Protein AF-A0AAV8XY40-F1 (afdb_monomer)

Radius of gyration: 20.47 Å; Cα contacts (8 Å, |Δi|>4): 47; chains: 1; bounding box: 57×36×52 Å

Structure (mmCIF, N/CA/C/O backbone):
data_AF-A0AAV8XY40-F1
#
_entry.id   AF-A0AAV8XY40-F1
#
loop_
_atom_site.group_PDB
_atom_site.id
_atom_site.type_symbol
_atom_site.label_atom_id
_atom_site.label_alt_id
_atom_site.label_comp_id
_atom_site.label_asym_id
_atom_site.label_entity_id
_atom_site.label_seq_id
_atom_site.pdbx_PDB_ins_code
_atom_site.Cartn_x
_atom_site.Cartn_y
_atom_site.Cartn_z
_atom_site.occupancy
_atom_site.B_iso_or_equiv
_atom_site.auth_seq_id
_atom_site.auth_comp_id
_atom_site.auth_asym_id
_atom_site.auth_atom_id
_atom_site.pdbx_PDB_model_num
ATOM 1 N N . MET A 1 1 ? -2.663 24.440 -30.110 1.00 40.66 1 MET A N 1
ATOM 2 C CA . MET A 1 1 ? -3.124 23.278 -30.899 1.00 40.66 1 MET A CA 1
ATOM 3 C C . MET A 1 1 ? -3.183 22.091 -29.949 1.00 40.66 1 MET A C 1
ATOM 5 O O . MET A 1 1 ? -2.134 21.632 -29.521 1.00 40.66 1 MET A O 1
ATOM 9 N N . LEU A 1 2 ? -4.372 21.695 -29.493 1.00 52.59 2 LEU A N 1
ATOM 10 C CA . LEU A 1 2 ? -4.516 20.532 -28.611 1.00 52.59 2 LEU A CA 1
ATOM 11 C C . LEU A 1 2 ? -4.294 19.278 -29.465 1.00 52.59 2 LEU A C 1
ATOM 13 O O . LEU A 1 2 ? -5.093 19.000 -30.356 1.00 52.59 2 LEU A O 1
ATOM 17 N N . GLU A 1 3 ? -3.184 18.571 -29.250 1.00 64.44 3 GLU A N 1
ATOM 18 C CA . GLU A 1 3 ? -2.935 17.271 -29.879 1.00 64.44 3 GLU A CA 1
ATOM 19 C C . GLU A 1 3 ? -4.107 16.336 -29.568 1.00 64.44 3 GLU A C 1
ATOM 21 O O . GLU A 1 3 ? -4.389 16.029 -28.407 1.00 64.44 3 GLU A O 1
ATOM 26 N N . GLN A 1 4 ? -4.811 15.891 -30.609 1.00 68.31 4 GLN A N 1
ATOM 27 C CA . GLN A 1 4 ? -5.916 14.957 -30.458 1.00 68.31 4 GLN A CA 1
ATOM 28 C C . GLN A 1 4 ? -5.345 13.577 -30.129 1.00 68.31 4 GLN A C 1
ATOM 30 O O . GLN A 1 4 ? -4.921 12.814 -30.999 1.00 68.31 4 GLN A O 1
ATOM 35 N N . LYS A 1 5 ? -5.283 13.278 -28.834 1.00 79.50 5 LYS A N 1
ATOM 36 C CA . LYS A 1 5 ? -4.730 12.028 -28.338 1.00 79.50 5 LYS A CA 1
ATOM 37 C C . LYS A 1 5 ? -5.766 10.920 -28.484 1.00 79.50 5 LYS A C 1
ATOM 39 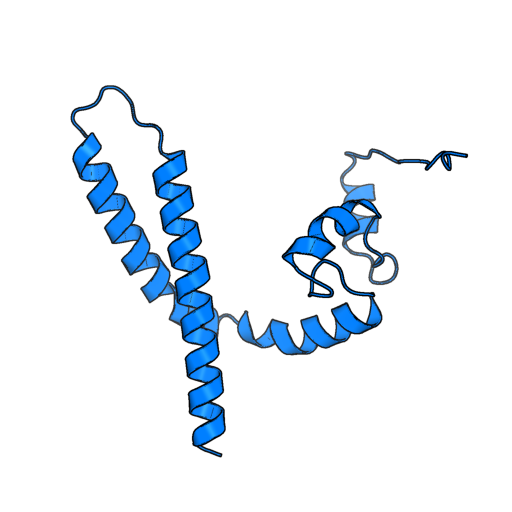O O . LYS A 1 5 ? -6.832 10.976 -27.879 1.00 79.50 5 LYS A O 1
ATOM 44 N N . ARG A 1 6 ? -5.462 9.909 -29.300 1.00 87.25 6 ARG A N 1
ATOM 45 C CA . ARG A 1 6 ? -6.319 8.724 -29.437 1.00 87.25 6 ARG A CA 1
ATOM 46 C C . ARG A 1 6 ? -6.241 7.905 -28.152 1.00 87.25 6 ARG A C 1
ATOM 48 O O . ARG A 1 6 ? -5.147 7.564 -27.706 1.00 87.25 6 ARG A O 1
ATOM 55 N N . MET A 1 7 ? -7.398 7.595 -27.580 1.00 88.69 7 MET A N 1
ATOM 56 C CA . MET A 1 7 ? -7.537 6.762 -26.391 1.00 88.69 7 MET A CA 1
ATOM 57 C C . MET A 1 7 ? -8.287 5.487 -26.768 1.00 88.69 7 MET A C 1
ATOM 59 O O . MET A 1 7 ? -9.282 5.544 -27.486 1.00 88.69 7 MET A O 1
ATOM 63 N N . ILE A 1 8 ? -7.798 4.345 -26.292 1.00 90.88 8 ILE A N 1
ATOM 64 C CA . ILE A 1 8 ? -8.471 3.053 -26.427 1.00 90.88 8 ILE A CA 1
ATOM 65 C C . ILE A 1 8 ? -9.008 2.691 -25.047 1.00 90.88 8 ILE A C 1
ATOM 67 O O . ILE A 1 8 ? -8.239 2.622 -24.089 1.00 90.88 8 ILE A O 1
ATOM 71 N N . ILE A 1 9 ? -10.316 2.469 -24.958 1.00 92.69 9 ILE A N 1
ATOM 72 C CA . ILE A 1 9 ? -10.975 1.960 -23.756 1.00 92.69 9 ILE A CA 1
ATOM 73 C C . ILE A 1 9 ? -11.272 0.488 -24.014 1.00 92.69 9 ILE A C 1
ATOM 75 O O . ILE A 1 9 ? -11.917 0.152 -25.005 1.00 92.69 9 ILE A O 1
ATOM 79 N N . ALA A 1 10 ? -10.776 -0.384 -23.144 1.00 93.94 10 ALA A N 1
ATOM 80 C CA . ALA A 1 10 ? -10.946 -1.821 -23.276 1.00 93.94 10 ALA A CA 1
ATOM 81 C C . ALA A 1 10 ? -11.343 -2.439 -21.936 1.00 93.94 10 ALA A C 1
ATOM 83 O O . ALA A 1 10 ? -10.793 -2.091 -20.893 1.0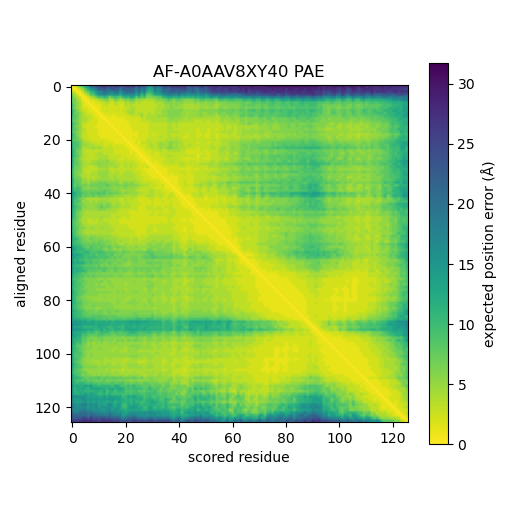0 93.94 10 ALA A O 1
ATOM 84 N N . SER A 1 11 ? -12.283 -3.378 -21.995 1.00 96.94 11 SER A N 1
ATOM 85 C CA . SER A 1 11 ? -12.750 -4.191 -20.866 1.00 96.94 11 SER A CA 1
ATOM 86 C C . SER A 1 11 ? -12.615 -5.697 -21.123 1.00 96.94 11 SER A C 1
ATOM 88 O O . SER A 1 11 ? -12.920 -6.501 -20.248 1.00 96.94 11 SER A O 1
ATOM 90 N N . ASN A 1 12 ? -12.149 -6.095 -22.312 1.00 97.69 12 ASN A N 1
ATOM 91 C CA . ASN A 1 12 ? -11.881 -7.489 -22.653 1.00 97.69 12 ASN A CA 1
ATOM 92 C C . ASN A 1 12 ? -10.626 -7.993 -21.912 1.00 97.69 12 ASN A C 1
ATOM 94 O O . ASN A 1 12 ? -9.574 -7.353 -21.969 1.00 97.69 12 ASN A O 1
ATOM 98 N N . TYR A 1 13 ? -10.740 -9.138 -21.229 1.00 97.62 13 TYR A N 1
ATOM 99 C CA . TYR A 1 13 ? -9.672 -9.653 -20.367 1.00 97.62 13 TYR A CA 1
ATOM 100 C C . TYR A 1 13 ? -8.420 -10.076 -21.150 1.00 97.62 13 TYR A C 1
ATOM 102 O O . TYR A 1 13 ? -7.320 -9.779 -20.698 1.00 97.62 13 TYR A O 1
ATOM 110 N N . GLU A 1 14 ? -8.565 -10.685 -22.331 1.00 97.94 14 GLU A N 1
ATOM 111 C CA . GLU A 1 14 ? -7.437 -11.154 -23.157 1.00 97.94 14 GLU A CA 1
ATOM 112 C C . GLU A 1 14 ? -6.578 -9.979 -23.625 1.00 97.94 14 GLU A C 1
ATOM 114 O O . GLU A 1 14 ? -5.348 -10.010 -23.563 1.00 97.94 14 GLU A O 1
ATOM 119 N N . PHE A 1 15 ? -7.232 -8.892 -24.036 1.00 96.31 15 PHE A N 1
ATOM 120 C CA . PHE A 1 15 ? -6.550 -7.664 -24.414 1.00 96.31 15 PHE A CA 1
ATOM 121 C C . PHE A 1 15 ? -5.831 -7.020 -23.222 1.00 96.31 15 PHE A C 1
ATOM 123 O O . PHE A 1 15 ? -4.673 -6.609 -23.344 1.00 96.31 15 PHE A O 1
ATOM 130 N N . LEU A 1 16 ? -6.489 -6.937 -22.060 1.00 96.00 16 LEU A N 1
ATOM 131 C CA . LEU A 1 16 ? -5.878 -6.389 -20.847 1.00 96.00 16 LEU A CA 1
ATOM 132 C C . LEU A 1 16 ? -4.682 -7.231 -20.391 1.00 96.00 16 LEU A C 1
ATOM 134 O O . LEU A 1 16 ? -3.642 -6.668 -20.059 1.00 96.00 16 LEU A O 1
ATOM 138 N N . GLU A 1 17 ? -4.794 -8.557 -20.423 1.00 97.00 17 GLU A N 1
ATOM 139 C CA . GLU A 1 17 ? -3.707 -9.477 -20.098 1.00 97.00 17 GLU A CA 1
ATOM 140 C C . GLU A 1 17 ? -2.520 -9.291 -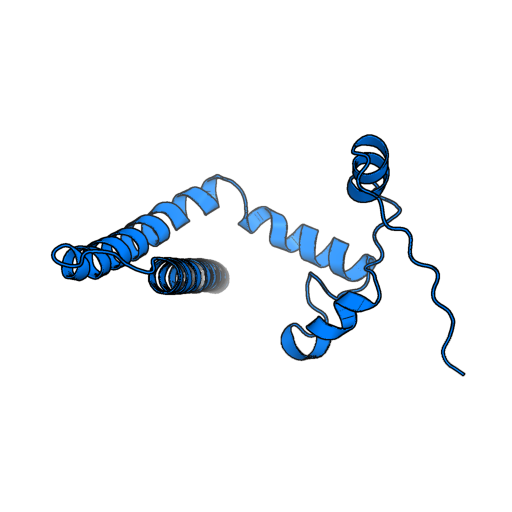21.045 1.00 97.00 17 GLU A C 1
ATOM 142 O O . GLU A 1 17 ? -1.391 -9.110 -20.582 1.00 97.00 17 GLU A O 1
ATOM 147 N N . PHE A 1 18 ? -2.763 -9.246 -22.359 1.00 96.06 18 PHE A N 1
ATOM 148 C CA . PHE A 1 18 ? -1.727 -8.999 -23.363 1.00 96.06 18 PHE A CA 1
ATOM 149 C C . PHE A 1 18 ? -0.957 -7.696 -23.094 1.00 96.06 18 PHE A C 1
ATOM 151 O O . PHE A 1 18 ? 0.275 -7.668 -23.155 1.00 96.06 18 PHE A O 1
ATOM 158 N N . VAL A 1 19 ? -1.666 -6.610 -22.765 1.00 95.25 19 VAL A N 1
ATOM 159 C CA . VAL A 1 19 ? -1.045 -5.305 -22.498 1.00 95.25 19 VAL A CA 1
ATOM 160 C C . VAL A 1 19 ? -0.312 -5.294 -21.154 1.00 95.25 19 VAL A C 1
ATOM 162 O O . VAL A 1 19 ? 0.847 -4.882 -21.096 1.00 95.25 19 VAL A O 1
ATOM 165 N N . LEU A 1 20 ? -0.961 -5.741 -20.074 1.00 94.38 20 LEU A N 1
ATOM 166 C CA . LEU A 1 20 ? -0.455 -5.619 -18.702 1.00 94.38 20 LEU A CA 1
ATOM 167 C C . LEU A 1 20 ? 0.659 -6.625 -18.372 1.00 94.38 20 LEU A C 1
ATOM 169 O O . LEU A 1 20 ? 1.505 -6.325 -17.528 1.00 94.38 20 LEU A O 1
ATOM 173 N N . SER A 1 21 ? 0.704 -7.784 -19.037 1.00 95.75 21 SER A N 1
ATOM 174 C CA . SER A 1 21 ? 1.787 -8.771 -18.875 1.00 95.75 21 SER A CA 1
ATOM 1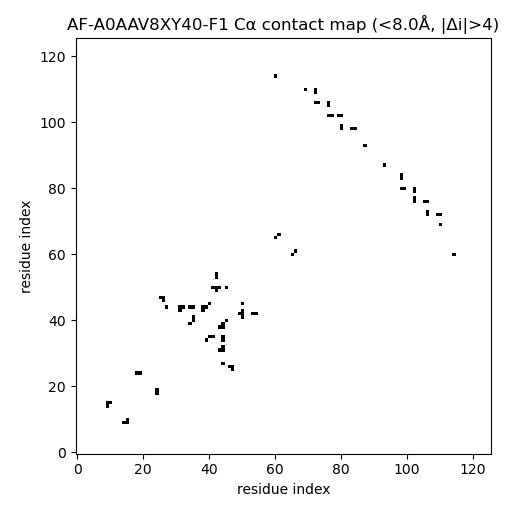75 C C . SER A 1 21 ? 3.028 -8.464 -19.727 1.00 95.75 21 SER A C 1
ATOM 177 O O . SER A 1 21 ? 4.097 -9.047 -19.523 1.00 95.75 21 SER A O 1
ATOM 179 N N . SER A 1 22 ? 2.920 -7.530 -20.678 1.00 95.19 22 SER A N 1
ATOM 180 C CA . SER A 1 22 ? 3.984 -7.235 -21.633 1.00 95.19 22 SER A CA 1
ATOM 181 C C . SER A 1 22 ? 5.237 -6.660 -20.969 1.00 95.19 22 SER A C 1
ATOM 183 O O . SER A 1 22 ? 5.220 -5.635 -20.291 1.00 95.19 22 SER A O 1
ATOM 185 N N . THR A 1 23 ? 6.395 -7.246 -21.275 1.00 92.50 23 THR A N 1
ATOM 186 C CA . THR A 1 23 ? 7.709 -6.694 -20.891 1.00 92.50 23 THR A CA 1
ATOM 187 C C . THR A 1 23 ? 8.203 -5.596 -21.841 1.00 92.50 23 THR A C 1
ATOM 189 O O . THR A 1 23 ? 9.251 -4.984 -21.594 1.00 92.50 23 THR A O 1
ATOM 192 N N . LYS A 1 24 ? 7.453 -5.341 -22.924 1.00 92.81 24 LYS A N 1
ATOM 193 C CA . LYS A 1 24 ? 7.748 -4.339 -23.957 1.00 92.81 24 LYS A CA 1
ATOM 194 C C . LYS A 1 24 ? 6.880 -3.086 -23.796 1.00 92.81 24 LYS A C 1
ATOM 196 O O . LYS A 1 24 ? 7.400 -1.978 -23.917 1.00 92.81 24 LYS A O 1
ATOM 201 N N . ILE A 1 25 ? 5.595 -3.239 -23.463 1.00 92.69 25 ILE A N 1
ATOM 202 C CA . ILE A 1 25 ? 4.644 -2.128 -23.270 1.00 92.69 25 ILE A CA 1
ATOM 203 C C . ILE A 1 25 ? 4.730 -1.625 -21.822 1.00 92.69 25 ILE A C 1
ATOM 205 O O . ILE A 1 25 ? 3.875 -1.886 -20.986 1.00 92.69 25 ILE A O 1
ATOM 209 N N . LEU A 1 26 ? 5.822 -0.927 -21.502 1.00 92.00 26 LEU A N 1
ATOM 210 C CA . LEU A 1 26 ? 6.110 -0.489 -20.126 1.00 92.00 26 LEU A CA 1
ATOM 211 C C . LEU A 1 26 ? 5.967 1.019 -19.901 1.00 92.00 26 LEU A C 1
ATOM 213 O O . LEU A 1 26 ? 6.003 1.470 -18.754 1.00 92.00 26 LEU A O 1
ATOM 217 N N . ASN A 1 27 ? 5.847 1.802 -20.974 1.00 90.81 27 ASN A N 1
ATOM 218 C CA . ASN A 1 27 ? 5.689 3.247 -20.858 1.00 90.81 27 ASN A CA 1
ATOM 219 C C . ASN A 1 27 ? 4.357 3.570 -20.184 1.00 90.81 27 ASN A C 1
ATOM 221 O O . ASN A 1 27 ? 3.309 3.055 -20.573 1.00 90.81 27 ASN A O 1
ATOM 225 N N . LYS A 1 28 ? 4.417 4.427 -19.165 1.00 90.56 28 LYS A N 1
ATOM 226 C CA . LYS A 1 28 ? 3.228 4.919 -18.481 1.00 90.56 28 LYS A CA 1
ATOM 227 C C . LYS A 1 28 ? 2.518 5.949 -19.340 1.00 90.56 28 LYS A C 1
ATOM 229 O O . LYS A 1 28 ? 3.135 6.660 -20.135 1.00 90.56 28 LYS A O 1
ATOM 234 N N . SER A 1 29 ? 1.205 5.978 -19.190 1.00 89.38 29 SER A N 1
ATOM 235 C CA . SER A 1 29 ? 0.348 6.904 -19.904 1.00 89.38 29 SER A CA 1
ATOM 236 C C . SER A 1 29 ? 0.582 8.339 -19.402 1.00 89.38 29 SER A C 1
ATOM 238 O O . SER A 1 29 ? 1.180 8.555 -18.343 1.00 89.38 29 SER A O 1
ATOM 240 N N . SER A 1 30 ? 0.160 9.346 -20.170 1.00 87.69 30 SER A N 1
ATOM 241 C CA . SER A 1 30 ? 0.396 10.758 -19.816 1.00 87.69 30 SER A CA 1
ATOM 242 C C . SER A 1 30 ? -0.243 11.174 -18.504 1.00 87.69 30 SER A C 1
ATOM 244 O O . SER A 1 30 ? 0.209 12.131 -17.890 1.00 87.69 30 SER A O 1
ATOM 246 N N . GLU A 1 31 ? -1.279 10.463 -18.085 1.00 89.19 31 GLU A N 1
ATOM 247 C CA . GLU A 1 31 ? -2.059 10.752 -16.890 1.00 89.19 31 GLU A CA 1
ATOM 248 C C . GLU A 1 31 ? -1.207 10.545 -15.628 1.00 89.19 31 GLU A C 1
ATOM 250 O O . GLU A 1 31 ? -1.424 11.201 -14.615 1.00 89.19 31 GLU A O 1
ATOM 255 N N . TYR A 1 32 ? -0.147 9.731 -15.696 1.00 90.38 32 TYR A N 1
ATOM 256 C CA . TYR A 1 32 ? 0.813 9.609 -14.597 1.00 90.38 32 TYR A CA 1
ATOM 257 C C . TYR A 1 32 ? 1.570 10.917 -14.316 1.00 90.38 32 TYR A C 1
ATOM 259 O O . TYR A 1 32 ? 2.072 11.080 -1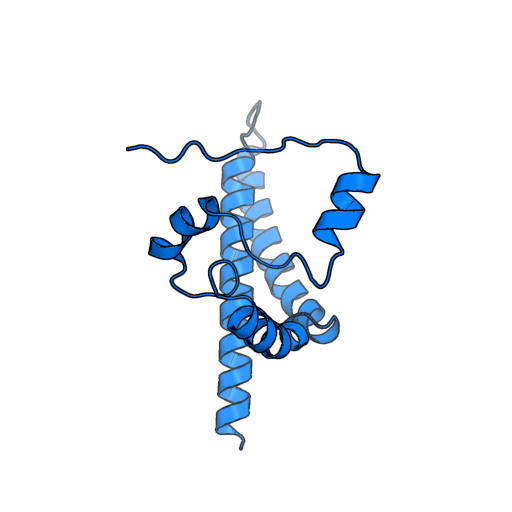3.205 1.00 90.38 32 TYR A O 1
ATOM 267 N N . LYS A 1 33 ? 1.604 11.878 -15.256 1.00 88.62 33 LYS A N 1
ATOM 268 C CA . LYS A 1 33 ? 2.210 13.202 -15.029 1.00 88.62 33 LYS A CA 1
ATOM 269 C C . LYS A 1 33 ? 1.515 13.982 -13.916 1.00 88.62 33 LYS A C 1
ATOM 271 O O . LYS A 1 33 ? 2.167 14.762 -13.232 1.00 88.62 33 LYS A O 1
ATOM 276 N N . TYR A 1 34 ? 0.226 13.736 -13.671 1.00 91.56 34 TYR A N 1
ATOM 277 C CA . TYR A 1 34 ? -0.489 14.361 -12.553 1.00 91.56 34 TYR A CA 1
ATOM 278 C C . TYR A 1 34 ? 0.074 13.943 -11.186 1.00 91.56 34 TYR A C 1
ATOM 280 O O . TYR A 1 34 ? -0.093 14.664 -10.209 1.00 91.56 34 TYR A O 1
ATOM 288 N N . LEU A 1 35 ? 0.775 12.805 -11.115 1.00 91.69 35 LEU A N 1
ATOM 289 C CA . LEU A 1 35 ? 1.400 12.302 -9.892 1.00 91.69 35 LEU A CA 1
ATOM 290 C C . LEU A 1 35 ? 2.847 12.786 -9.717 1.00 91.69 35 LEU A C 1
ATOM 292 O O . LEU A 1 35 ? 3.422 12.576 -8.651 1.00 91.69 35 LEU A O 1
ATOM 296 N N . GLU A 1 36 ? 3.459 13.418 -10.726 1.00 91.00 36 GLU A N 1
ATOM 297 C CA . GLU A 1 36 ? 4.863 13.854 -10.666 1.00 91.00 36 GLU A CA 1
ATOM 298 C C . GLU A 1 36 ? 5.096 14.958 -9.628 1.00 91.00 36 GLU A C 1
ATOM 300 O O . GLU A 1 36 ? 6.147 14.968 -8.991 1.00 91.00 36 GLU A O 1
ATOM 305 N N . SER A 1 37 ? 4.124 15.847 -9.398 1.00 90.94 37 SER A N 1
ATOM 306 C CA . SER A 1 37 ? 4.230 16.904 -8.379 1.00 90.94 37 SER A CA 1
ATOM 307 C C . SER A 1 37 ? 4.315 16.348 -6.955 1.00 90.94 37 SER A C 1
ATOM 309 O O . SER A 1 37 ? 4.989 16.928 -6.108 1.00 90.94 37 SER A O 1
ATOM 311 N N . TRP A 1 38 ? 3.663 15.210 -6.698 1.00 87.31 38 TRP A N 1
ATOM 312 C CA . TRP A 1 38 ? 3.649 14.555 -5.391 1.00 87.31 38 TRP A CA 1
ATOM 313 C C . TRP A 1 38 ? 4.764 13.512 -5.236 1.00 87.31 38 TRP A C 1
ATOM 315 O O . TRP A 1 38 ? 5.475 13.501 -4.235 1.00 87.31 38 TRP A O 1
ATOM 325 N N . LEU A 1 39 ? 4.936 12.632 -6.227 1.00 88.69 39 LEU A N 1
ATOM 326 C CA . LEU A 1 39 ? 5.847 11.480 -6.159 1.00 88.69 39 LEU A CA 1
ATOM 327 C C . LEU A 1 39 ? 7.219 11.738 -6.796 1.00 88.69 39 LEU A C 1
ATOM 329 O O . LEU A 1 39 ? 8.093 10.863 -6.764 1.00 88.69 39 LEU A O 1
ATOM 333 N N . GLY A 1 40 ? 7.414 12.904 -7.414 1.00 90.75 40 GLY A N 1
ATOM 334 C CA . GLY A 1 40 ? 8.611 13.224 -8.182 1.00 90.75 40 GLY A CA 1
ATOM 335 C C . GLY A 1 40 ? 8.842 12.219 -9.309 1.00 90.75 40 GLY A C 1
ATOM 336 O O . GLY A 1 40 ? 7.906 11.678 -9.890 1.00 90.75 40 GLY A O 1
ATOM 337 N N . ASN A 1 41 ? 10.110 11.909 -9.586 1.00 88.31 41 ASN A N 1
ATOM 338 C CA . ASN A 1 41 ? 10.530 10.870 -10.537 1.00 88.31 41 ASN A CA 1
ATOM 339 C C . ASN A 1 41 ? 10.722 9.512 -9.819 1.00 88.31 41 ASN A C 1
ATOM 341 O O . ASN A 1 41 ? 11.816 8.931 -9.800 1.00 88.31 41 ASN A O 1
ATOM 345 N N . GLY A 1 42 ? 9.666 9.073 -9.127 1.00 86.88 42 GLY A N 1
ATOM 346 C CA . GLY A 1 42 ? 9.605 7.863 -8.307 1.00 86.88 42 GLY A CA 1
ATOM 347 C C . GLY A 1 42 ? 9.251 6.598 -9.096 1.00 86.88 42 GLY A C 1
ATOM 348 O O . GLY A 1 42 ? 9.293 6.563 -10.323 1.00 86.88 42 GLY A O 1
ATOM 349 N N . LEU A 1 43 ? 8.899 5.512 -8.399 1.00 91.12 43 LEU A N 1
ATOM 350 C CA . LEU A 1 43 ? 8.629 4.224 -9.052 1.00 91.12 43 LEU A CA 1
ATOM 351 C C . LEU A 1 43 ? 7.486 4.314 -10.084 1.00 91.12 43 LEU A C 1
ATOM 353 O O . LEU A 1 43 ? 7.612 3.741 -11.158 1.00 91.12 43 LEU A O 1
ATOM 357 N N . LEU A 1 44 ? 6.404 5.041 -9.795 1.00 90.88 44 LEU A N 1
ATOM 358 C CA . LEU A 1 44 ? 5.219 5.100 -10.665 1.00 90.88 44 LEU A CA 1
ATOM 359 C C . LEU A 1 44 ? 5.356 6.054 -11.856 1.00 90.88 44 LEU A C 1
ATOM 361 O O . LEU A 1 44 ? 4.725 5.827 -12.881 1.00 90.88 44 LEU A O 1
ATOM 365 N N . THR A 1 45 ? 6.171 7.093 -11.725 1.00 93.00 45 THR A N 1
ATOM 366 C CA . THR A 1 45 ? 6.286 8.206 -12.682 1.00 93.00 45 THR A CA 1
ATOM 367 C C . THR A 1 45 ? 7.588 8.171 -13.482 1.00 93.00 45 THR A C 1
ATOM 369 O O . THR A 1 45 ? 7.769 8.932 -14.427 1.00 93.00 45 THR A O 1
ATOM 372 N N . SER A 1 46 ? 8.522 7.287 -13.119 1.00 92.44 46 SER A N 1
ATOM 373 C CA . SER A 1 46 ? 9.833 7.239 -13.760 1.00 92.44 46 SER A CA 1
ATOM 374 C C . SER A 1 46 ? 9.856 6.586 -15.137 1.00 92.44 46 SER A C 1
ATOM 376 O O . SER A 1 46 ? 8.997 5.789 -15.513 1.00 92.44 46 SER A O 1
ATOM 378 N N . THR A 1 47 ? 10.921 6.887 -15.886 1.00 92.94 47 THR A N 1
ATOM 379 C CA . THR A 1 47 ? 11.210 6.232 -17.166 1.00 92.94 47 THR A CA 1
ATOM 380 C C . THR A 1 47 ? 11.368 4.724 -16.991 1.00 92.94 47 THR A C 1
ATOM 382 O O . THR A 1 47 ? 11.856 4.254 -15.961 1.00 92.94 47 THR A O 1
ATOM 385 N N . VAL A 1 48 ? 11.064 3.947 -18.034 1.00 93.38 48 VAL A N 1
ATOM 386 C CA . VAL A 1 48 ? 11.146 2.474 -18.002 1.00 93.38 48 VAL A CA 1
ATOM 387 C C . VAL A 1 48 ? 12.505 1.972 -17.495 1.00 93.38 48 VAL A C 1
ATOM 389 O O . VAL A 1 48 ? 12.565 1.040 -16.693 1.00 93.38 48 VAL A O 1
ATOM 392 N N . LYS A 1 49 ? 13.612 2.606 -17.906 1.00 93.25 49 LYS A N 1
ATOM 393 C CA . LYS A 1 49 ? 14.969 2.246 -17.456 1.00 93.25 49 LYS A CA 1
ATOM 394 C C . LYS A 1 49 ? 15.150 2.459 -15.949 1.00 93.25 49 LYS A C 1
ATOM 396 O O . LYS A 1 49 ? 15.688 1.585 -15.267 1.00 93.25 49 LYS A O 1
ATOM 401 N N . ARG A 1 50 ? 14.699 3.604 -15.423 1.00 93.00 50 ARG A N 1
ATOM 402 C CA . ARG A 1 50 ? 14.781 3.929 -13.992 1.00 93.00 50 ARG A CA 1
ATOM 403 C C . ARG A 1 50 ? 13.838 3.047 -13.180 1.00 93.00 50 ARG A C 1
ATOM 405 O O . ARG A 1 50 ? 14.282 2.477 -12.189 1.00 93.00 50 ARG A O 1
ATOM 412 N N . TRP A 1 51 ? 12.608 2.845 -13.645 1.00 93.81 51 TRP A N 1
ATOM 413 C CA . TRP A 1 51 ? 11.645 1.929 -13.041 1.00 93.81 51 TRP A CA 1
ATOM 414 C C . TRP A 1 51 ? 12.212 0.513 -12.908 1.00 93.81 51 TRP A C 1
ATOM 416 O O . TRP A 1 51 ? 12.189 -0.037 -11.810 1.00 93.81 51 TRP A O 1
ATOM 426 N N . LYS A 1 52 ? 12.807 -0.055 -13.973 1.00 93.44 52 LYS A N 1
ATOM 427 C CA . LYS A 1 52 ? 13.441 -1.388 -13.925 1.00 93.44 52 LYS A CA 1
ATOM 428 C C . LYS A 1 52 ? 14.525 -1.462 -12.846 1.00 93.44 52 LYS A C 1
ATOM 430 O O . LYS A 1 52 ? 14.542 -2.407 -12.058 1.00 93.44 52 LYS A O 1
ATOM 435 N N . LYS A 1 53 ? 15.409 -0.457 -12.781 1.00 93.88 53 LYS A N 1
ATOM 436 C CA . LYS A 1 53 ? 16.475 -0.385 -11.768 1.00 93.88 53 LYS A CA 1
ATOM 437 C C . LYS A 1 53 ? 15.899 -0.280 -10.353 1.00 93.88 53 LYS A C 1
ATOM 439 O O . LYS A 1 53 ? 16.282 -1.066 -9.491 1.00 93.88 53 LYS A O 1
ATOM 444 N N . SER A 1 54 ? 14.975 0.650 -10.119 1.00 91.81 54 SER A N 1
ATOM 445 C CA . SER A 1 54 ? 14.347 0.852 -8.810 1.00 91.81 54 SER A CA 1
ATOM 446 C C . SER A 1 54 ? 13.565 -0.379 -8.361 1.00 91.81 54 SER A C 1
ATOM 448 O O . SER A 1 54 ? 13.726 -0.811 -7.225 1.00 91.81 54 SER A O 1
ATOM 450 N N . ARG A 1 55 ? 12.783 -1.002 -9.253 1.00 92.12 55 ARG A N 1
ATOM 451 C CA . ARG A 1 55 ? 12.021 -2.220 -8.950 1.00 92.12 55 ARG A CA 1
ATOM 452 C C . ARG A 1 55 ? 12.946 -3.369 -8.567 1.00 92.12 55 ARG A C 1
ATOM 454 O O . ARG A 1 55 ? 12.716 -3.984 -7.539 1.00 92.12 55 ARG A O 1
ATOM 461 N N . LYS A 1 56 ? 14.045 -3.588 -9.302 1.00 92.69 56 LYS A N 1
ATOM 462 C CA . LYS A 1 56 ? 15.042 -4.617 -8.954 1.00 92.69 56 LYS A CA 1
ATOM 463 C C . LYS A 1 56 ? 15.605 -4.437 -7.538 1.00 92.69 56 LYS A C 1
ATOM 465 O O . LYS A 1 56 ? 15.832 -5.421 -6.846 1.00 92.69 56 LYS A O 1
ATOM 470 N N . VAL A 1 57 ? 15.828 -3.193 -7.112 1.00 89.69 57 VAL A N 1
ATOM 471 C CA . VAL A 1 57 ? 16.335 -2.878 -5.765 1.00 89.69 57 VAL A CA 1
ATOM 472 C C . VAL A 1 57 ? 15.248 -3.005 -4.692 1.00 89.69 57 VAL A C 1
ATOM 474 O O . VAL A 1 57 ? 15.555 -3.401 -3.572 1.00 89.69 57 VAL A O 1
ATOM 477 N N . LEU A 1 58 ? 13.995 -2.672 -5.016 1.00 88.25 58 LEU A N 1
ATOM 478 C CA . LEU A 1 58 ? 12.881 -2.653 -4.063 1.00 88.25 58 LEU A CA 1
ATOM 479 C C . LEU A 1 58 ? 12.209 -4.016 -3.873 1.00 88.25 58 LEU A C 1
ATOM 481 O O . LEU A 1 58 ? 11.793 -4.313 -2.761 1.00 88.25 58 LEU A O 1
ATOM 485 N N . THR A 1 59 ? 12.107 -4.852 -4.911 1.00 88.50 59 THR A N 1
ATOM 486 C CA . THR A 1 59 ? 11.400 -6.146 -4.856 1.00 88.50 59 THR A CA 1
ATOM 487 C C . THR A 1 59 ? 11.823 -7.043 -3.683 1.00 88.50 59 THR A C 1
ATOM 489 O O . THR A 1 59 ? 10.927 -7.612 -3.065 1.00 88.50 59 THR A O 1
ATOM 492 N N . PRO A 1 60 ? 13.110 -7.138 -3.287 1.00 87.00 60 PRO A N 1
ATOM 493 C CA . PRO A 1 60 ? 13.498 -7.931 -2.120 1.00 87.00 60 PRO A CA 1
ATOM 494 C C . PRO A 1 60 ? 12.834 -7.495 -0.808 1.00 87.00 60 PRO A C 1
ATOM 496 O O . PRO A 1 60 ? 12.645 -8.336 0.058 1.00 87.00 60 PRO A O 1
ATOM 499 N N . ALA A 1 61 ? 12.453 -6.218 -0.659 1.00 82.31 61 ALA A N 1
ATOM 500 C CA . ALA A 1 61 ? 11.755 -5.709 0.528 1.00 82.31 61 ALA A CA 1
ATOM 501 C C . ALA A 1 61 ? 10.308 -6.227 0.655 1.00 82.31 61 ALA A C 1
ATOM 503 O O . ALA A 1 61 ? 9.705 -6.089 1.713 1.00 82.31 61 ALA A O 1
ATOM 504 N N . PHE A 1 62 ? 9.770 -6.828 -0.409 1.00 83.50 62 PHE A N 1
ATOM 505 C CA . PHE A 1 62 ? 8.436 -7.430 -0.463 1.00 83.50 62 PHE A CA 1
ATOM 506 C C . PHE A 1 62 ? 8.499 -8.965 -0.499 1.00 83.50 62 PHE A C 1
ATOM 508 O O . PHE A 1 62 ? 7.549 -9.619 -0.919 1.00 83.50 62 PHE A O 1
ATOM 515 N N . HIS A 1 63 ? 9.632 -9.551 -0.102 1.00 86.75 63 HIS A N 1
ATOM 516 C CA . HIS A 1 63 ? 9.756 -10.993 0.081 1.00 86.75 63 HIS A CA 1
ATOM 517 C C . HIS A 1 63 ? 8.980 -11.446 1.331 1.00 86.75 63 HIS A C 1
ATOM 519 O O . HIS A 1 63 ? 8.955 -10.717 2.323 1.00 86.75 63 HIS A O 1
ATOM 525 N N . PHE A 1 64 ? 8.389 -12.647 1.311 1.00 85.94 64 PHE A N 1
ATOM 526 C CA . PHE A 1 64 ? 7.495 -13.145 2.371 1.00 85.94 64 PHE A CA 1
ATOM 527 C C . PHE A 1 64 ? 8.077 -13.038 3.784 1.00 85.94 64 PHE A C 1
ATOM 529 O O . PHE A 1 64 ? 7.405 -12.536 4.676 1.00 85.94 64 PHE A O 1
ATOM 536 N N . SER A 1 65 ? 9.355 -13.376 3.960 1.00 85.38 65 SER A N 1
ATOM 537 C CA . SER A 1 65 ? 10.042 -13.259 5.254 1.00 85.38 65 SER A CA 1
ATOM 538 C C . SER A 1 65 ? 10.062 -11.841 5.835 1.00 85.38 65 SER A C 1
ATOM 540 O O . SER A 1 65 ? 10.112 -11.673 7.044 1.00 85.38 65 SER A O 1
ATOM 542 N N . ILE A 1 66 ? 10.029 -10.805 4.992 1.00 84.69 66 ILE A N 1
ATOM 543 C CA . ILE A 1 66 ? 9.931 -9.411 5.443 1.00 84.69 66 ILE A CA 1
ATOM 544 C C . ILE A 1 66 ? 8.470 -9.032 5.690 1.00 84.69 66 ILE A C 1
ATOM 546 O O . ILE A 1 66 ? 8.184 -8.286 6.621 1.00 84.69 66 ILE A O 1
ATOM 550 N N . LEU A 1 67 ? 7.542 -9.552 4.881 1.00 85.12 67 LEU A N 1
ATOM 551 C CA . LEU A 1 67 ? 6.109 -9.312 5.063 1.00 85.12 67 LEU A CA 1
ATOM 552 C C . LEU A 1 67 ? 5.603 -9.871 6.400 1.00 85.12 67 LEU A C 1
ATOM 554 O O . LEU A 1 67 ? 4.796 -9.216 7.056 1.00 85.12 67 LEU A O 1
ATOM 558 N N . GLU A 1 68 ? 6.123 -11.019 6.841 1.00 88.44 68 GLU A N 1
ATOM 559 C CA . GLU A 1 68 ? 5.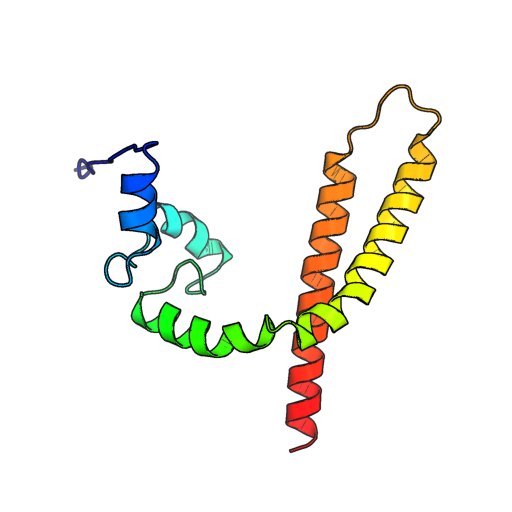836 -11.598 8.162 1.00 88.44 68 GLU A CA 1
ATOM 560 C C . GLU A 1 68 ? 6.172 -10.629 9.307 1.00 88.44 68 GLU A C 1
ATOM 562 O O . GLU A 1 68 ? 5.433 -10.526 10.284 1.00 88.44 68 GLU A O 1
ATOM 567 N N . GLU A 1 69 ? 7.225 -9.820 9.166 1.00 85.81 69 GLU A N 1
ATOM 568 C CA . GLU A 1 69 ? 7.600 -8.820 10.174 1.00 85.81 69 GLU A CA 1
ATOM 569 C C . GLU A 1 69 ? 6.577 -7.667 10.271 1.00 85.81 69 GLU A C 1
ATOM 571 O O . GLU A 1 69 ? 6.462 -7.008 11.315 1.00 85.81 69 GLU A O 1
ATOM 576 N N . PHE A 1 70 ? 5.805 -7.420 9.204 1.00 88.62 70 PHE A N 1
ATOM 577 C CA . PHE A 1 70 ? 4.749 -6.404 9.184 1.00 88.62 70 PHE A CA 1
ATOM 578 C C . PHE A 1 70 ? 3.443 -6.873 9.815 1.00 88.62 70 PHE A C 1
ATOM 580 O O . PHE A 1 70 ? 2.638 -6.016 10.177 1.00 88.62 70 PHE A O 1
ATOM 587 N N . VAL A 1 71 ? 3.254 -8.180 10.033 1.00 91.75 71 VAL A N 1
ATOM 588 C CA . VAL A 1 71 ? 2.053 -8.728 10.690 1.00 91.75 71 VAL A CA 1
ATOM 589 C C . VAL A 1 71 ? 1.814 -8.045 12.034 1.00 91.75 71 VAL A C 1
ATOM 591 O O . VAL A 1 71 ? 0.706 -7.598 12.303 1.00 91.75 71 VAL A O 1
ATOM 594 N N . SER A 1 72 ? 2.874 -7.833 12.817 1.00 92.06 72 SER A N 1
ATOM 595 C CA . SER A 1 72 ? 2.792 -7.090 14.083 1.00 92.06 72 SER A CA 1
ATOM 596 C C . SER A 1 72 ? 2.300 -5.643 13.916 1.00 92.06 72 SER A C 1
ATOM 598 O O . SER A 1 72 ? 1.579 -5.129 14.762 1.00 92.06 72 SER A O 1
ATOM 600 N N . THR A 1 73 ? 2.663 -4.963 12.820 1.00 93.25 73 THR A N 1
ATOM 601 C CA . THR A 1 73 ? 2.152 -3.616 12.510 1.00 93.25 73 THR A CA 1
ATOM 602 C C . THR A 1 73 ? 0.672 -3.666 12.142 1.00 93.25 73 THR A C 1
ATOM 604 O O . THR A 1 73 ? -0.080 -2.773 12.529 1.00 93.25 73 THR A O 1
ATOM 607 N N . PHE A 1 74 ? 0.254 -4.682 11.386 1.00 94.38 74 PHE A N 1
ATOM 608 C CA . PHE A 1 74 ? -1.143 -4.852 10.988 1.00 94.38 74 PHE A CA 1
ATOM 609 C C . PHE A 1 74 ? -2.016 -5.156 12.201 1.00 94.38 74 PHE A C 1
ATOM 611 O O . PHE A 1 74 ? -3.060 -4.537 12.364 1.00 94.38 74 PHE A O 1
ATOM 618 N N . GLU A 1 75 ? -1.559 -6.047 13.080 1.00 95.75 75 GLU A N 1
ATOM 619 C CA . GLU A 1 75 ? -2.267 -6.412 14.302 1.00 95.75 75 GLU A CA 1
ATOM 620 C C . GLU A 1 75 ? -2.444 -5.206 15.230 1.00 95.75 75 GLU A C 1
ATOM 622 O O . GLU A 1 75 ? -3.560 -4.933 15.662 1.00 95.75 75 GLU A O 1
ATOM 627 N N . THR A 1 76 ? -1.377 -4.446 15.500 1.00 96.06 76 THR A N 1
ATOM 628 C CA . THR A 1 76 ? -1.453 -3.271 16.380 1.00 96.06 76 THR A CA 1
ATOM 629 C C . THR A 1 76 ? -2.428 -2.219 15.853 1.00 96.06 76 THR A C 1
ATOM 631 O O . THR A 1 76 ? -3.320 -1.794 16.584 1.00 96.06 76 THR A O 1
ATOM 634 N N . ASN A 1 77 ? -2.304 -1.818 14.584 1.00 97.00 77 ASN A N 1
ATOM 635 C CA . ASN A 1 77 ? -3.202 -0.814 14.003 1.00 97.00 77 ASN A CA 1
ATOM 636 C C . ASN A 1 77 ? -4.631 -1.349 13.824 1.00 97.00 77 ASN A C 1
ATOM 638 O O . ASN A 1 77 ? -5.595 -0.607 13.997 1.00 97.00 77 ASN A O 1
ATOM 642 N N . GLY A 1 78 ? -4.780 -2.648 13.549 1.00 97.50 78 GLY A N 1
ATOM 643 C CA . GLY A 1 78 ? -6.072 -3.324 13.494 1.00 97.50 78 GLY A CA 1
ATOM 644 C C . GLY A 1 78 ? -6.792 -3.311 14.843 1.00 97.50 78 GLY A C 1
ATOM 645 O O . GLY A 1 78 ? -7.974 -2.982 14.886 1.00 97.50 78 GLY A O 1
ATOM 646 N N . LYS A 1 79 ? -6.082 -3.581 15.948 1.00 98.06 79 LYS A N 1
ATOM 647 C CA . LYS A 1 79 ? -6.631 -3.466 17.310 1.00 98.06 79 LYS A CA 1
ATOM 648 C C . LYS A 1 79 ? -7.082 -2.041 17.614 1.00 98.06 79 LYS A C 1
ATOM 650 O O . LYS A 1 79 ? -8.211 -1.860 18.042 1.00 98.06 79 LYS A O 1
ATOM 655 N N . ILE A 1 80 ? -6.267 -1.036 17.283 1.00 97.69 80 ILE A N 1
ATOM 656 C CA . ILE A 1 80 ? -6.646 0.379 17.448 1.00 97.69 80 ILE A CA 1
ATOM 657 C C . ILE A 1 80 ? -7.927 0.697 16.665 1.00 97.69 80 ILE A C 1
ATOM 659 O O . ILE A 1 80 ? -8.833 1.334 17.194 1.00 97.69 80 ILE A O 1
ATOM 663 N N . MET A 1 81 ? -8.032 0.239 15.415 1.00 97.75 81 MET A N 1
ATOM 664 C CA . MET A 1 81 ? -9.238 0.433 14.607 1.00 97.75 81 MET A CA 1
ATOM 665 C C . MET A 1 81 ? -10.468 -0.223 15.251 1.00 97.75 81 MET A C 1
ATOM 667 O O . MET A 1 81 ? -11.528 0.398 15.291 1.00 97.75 81 MET A O 1
ATOM 671 N N . ILE A 1 82 ? -10.329 -1.446 15.775 1.00 96.94 82 ILE A N 1
ATOM 672 C CA . ILE A 1 82 ? -11.401 -2.158 16.486 1.00 96.94 82 ILE A CA 1
ATOM 673 C C . ILE A 1 82 ? -11.802 -1.405 17.758 1.00 96.94 82 ILE A C 1
ATOM 675 O O . ILE A 1 82 ? -12.990 -1.195 17.973 1.00 96.94 82 ILE A O 1
ATOM 679 N N . ASP A 1 83 ? -10.845 -0.935 18.559 1.00 97.62 83 ASP A N 1
ATOM 680 C CA . ASP A 1 83 ? -11.109 -0.174 19.787 1.00 97.62 83 ASP A CA 1
ATOM 681 C C . ASP A 1 83 ? -11.824 1.157 19.503 1.00 97.62 83 ASP A C 1
ATOM 683 O O . ASP A 1 83 ? -12.620 1.638 20.311 1.00 97.62 83 ASP A O 1
ATOM 687 N N . LEU A 1 84 ? -11.545 1.774 18.351 1.00 96.31 84 LEU A N 1
ATOM 688 C CA . LEU A 1 84 ? -12.255 2.965 17.890 1.00 96.31 84 LEU A CA 1
ATOM 689 C C . LEU A 1 84 ? -13.678 2.630 17.433 1.00 96.31 84 LEU A C 1
ATOM 691 O O . LEU A 1 84 ? -14.603 3.340 17.814 1.00 96.31 84 LEU A O 1
ATOM 695 N N . LEU A 1 85 ? -13.864 1.546 16.677 1.00 95.88 85 LEU A N 1
ATOM 696 C CA . LEU A 1 85 ? -15.185 1.086 16.234 1.00 95.88 85 LEU A CA 1
ATOM 697 C C . LEU A 1 85 ? -16.056 0.589 17.394 1.00 95.88 85 LEU A C 1
ATOM 699 O O . LEU A 1 85 ? -17.269 0.762 17.362 1.00 95.88 85 LEU A O 1
ATOM 703 N N . ALA A 1 86 ? -15.459 0.031 18.448 1.00 95.75 86 ALA A N 1
ATOM 704 C CA . ALA A 1 86 ? -16.175 -0.417 19.642 1.00 95.75 86 ALA A CA 1
ATOM 705 C C . ALA A 1 86 ? -16.925 0.726 20.352 1.00 95.75 86 ALA A C 1
ATOM 707 O O . ALA A 1 86 ? -17.910 0.485 21.041 1.00 95.75 86 ALA A O 1
ATOM 708 N N . LYS A 1 87 ? -16.498 1.980 20.154 1.00 94.94 87 LYS A N 1
ATOM 709 C CA . LYS A 1 87 ? -17.168 3.178 20.690 1.00 94.94 87 LYS A CA 1
ATOM 710 C C . LYS A 1 87 ? -18.412 3.580 19.898 1.00 94.94 87 LYS A C 1
ATOM 712 O O . LYS A 1 87 ? -19.140 4.474 20.313 1.00 94.94 87 LYS A O 1
ATOM 717 N N . GLU A 1 88 ? -18.636 2.945 18.755 1.00 94.62 88 GLU A N 1
ATOM 718 C CA . GLU A 1 88 ? -19.705 3.265 17.813 1.00 94.62 88 GLU A CA 1
ATOM 719 C C . GLU A 1 88 ? -20.857 2.244 17.868 1.00 94.62 88 GLU A C 1
ATOM 721 O O . GLU A 1 88 ? -21.807 2.359 17.102 1.00 94.62 88 GLU A O 1
ATOM 726 N N . VAL A 1 89 ? -20.780 1.244 18.759 1.00 91.06 89 VAL A N 1
ATOM 727 C CA . VAL A 1 89 ? -21.689 0.079 18.813 1.00 91.06 89 VAL A CA 1
ATOM 728 C C . VAL A 1 89 ? -23.146 0.459 19.087 1.00 91.06 89 VAL A C 1
ATOM 730 O O . VAL A 1 89 ? -24.045 -0.214 18.593 1.00 91.06 89 VAL A O 1
ATOM 733 N N . ASP A 1 90 ? -23.388 1.552 19.811 1.00 93.31 90 ASP A N 1
ATOM 734 C CA . ASP A 1 90 ? -24.742 2.016 20.141 1.00 93.31 90 ASP A CA 1
ATOM 735 C C . ASP A 1 90 ? -25.388 2.864 19.027 1.00 93.31 90 ASP A C 1
ATOM 737 O O . ASP A 1 90 ? -26.470 3.421 19.214 1.00 93.31 90 ASP A O 1
ATOM 741 N N . LYS A 1 91 ? -24.727 3.013 17.871 1.00 93.50 91 LYS A N 1
ATOM 742 C CA . LYS A 1 91 ? -25.255 3.765 16.726 1.00 93.50 91 LYS A CA 1
ATOM 743 C C . LYS A 1 91 ? -25.979 2.843 15.750 1.00 93.50 91 LYS A C 1
ATOM 745 O O . LYS A 1 91 ? -25.494 1.765 15.426 1.00 93.50 91 LYS A O 1
ATOM 750 N N . ASP A 1 92 ? -27.073 3.338 15.171 1.00 92.69 92 ASP A N 1
ATOM 751 C CA . ASP A 1 92 ? -27.842 2.614 14.146 1.00 92.69 92 ASP A CA 1
ATOM 752 C C . ASP A 1 92 ? -27.028 2.320 12.872 1.00 92.69 92 ASP A C 1
ATOM 754 O O . ASP A 1 92 ? -27.301 1.365 12.146 1.00 92.69 92 ASP A O 1
ATOM 758 N N . SER A 1 93 ? -26.033 3.160 12.565 1.00 94.75 93 SER A N 1
ATOM 759 C CA . SER A 1 93 ? -25.107 2.960 11.449 1.00 94.75 93 SER A CA 1
ATOM 760 C C . SER A 1 93 ? -23.792 3.709 11.665 1.00 94.75 93 SER A C 1
ATOM 762 O O . SER A 1 93 ? -23.739 4.721 12.368 1.00 94.75 93 SER A O 1
ATOM 764 N N . VAL A 1 94 ? -22.725 3.210 11.037 1.00 94.88 94 VAL A N 1
ATOM 765 C CA . VAL A 1 94 ? -21.370 3.766 11.129 1.00 94.88 94 VAL A CA 1
ATOM 766 C C . VAL A 1 94 ? -20.752 3.811 9.735 1.00 94.88 94 VAL A C 1
ATOM 768 O O . VAL A 1 94 ? -20.738 2.806 9.024 1.00 94.88 94 VAL A O 1
ATOM 771 N N . ASP A 1 95 ? -20.201 4.963 9.352 1.00 95.06 95 ASP A N 1
ATOM 772 C CA . ASP A 1 95 ? -19.316 5.050 8.191 1.00 95.06 95 ASP A CA 1
ATOM 773 C C . ASP A 1 95 ? -17.933 4.503 8.567 1.00 95.06 95 ASP A C 1
ATOM 775 O O . ASP A 1 95 ? -17.183 5.119 9.323 1.00 95.06 95 ASP A O 1
ATOM 779 N N . ILE A 1 96 ? -17.592 3.328 8.039 1.00 95.81 96 ILE A N 1
ATOM 780 C CA . ILE A 1 96 ? -16.321 2.655 8.324 1.00 95.81 96 ILE A CA 1
ATOM 781 C C . ILE A 1 96 ? -15.140 3.244 7.531 1.00 95.81 96 ILE A C 1
ATOM 783 O O . ILE A 1 96 ? -13.978 3.010 7.879 1.00 95.81 96 ILE A O 1
ATOM 787 N N . TYR A 1 97 ? -15.403 4.017 6.470 1.00 96.81 97 TYR A N 1
ATOM 788 C CA . TYR A 1 97 ? -14.367 4.493 5.554 1.00 96.81 97 TYR A CA 1
ATOM 789 C C . TYR A 1 97 ? -13.264 5.319 6.248 1.00 96.81 97 TYR A C 1
ATOM 791 O O . TYR A 1 97 ? -12.086 5.050 5.988 1.00 96.81 97 TYR A O 1
ATOM 799 N N . PRO A 1 98 ? -13.563 6.255 7.175 1.00 96.50 98 PRO A N 1
ATOM 800 C CA . PRO A 1 98 ? -12.537 6.988 7.917 1.00 96.50 98 PRO A CA 1
ATOM 801 C C . PRO A 1 98 ? -11.640 6.080 8.769 1.00 96.50 98 PRO A C 1
ATOM 803 O O . PRO A 1 98 ? -10.426 6.279 8.793 1.00 96.50 98 PRO A O 1
ATOM 806 N N . TYR A 1 99 ? -12.209 5.060 9.416 1.00 96.94 99 TYR A N 1
ATOM 807 C CA . TYR A 1 99 ? -11.476 4.127 10.279 1.00 96.94 99 TYR A CA 1
ATOM 808 C C . TYR A 1 99 ? -10.516 3.257 9.459 1.00 96.94 99 TYR A C 1
ATOM 810 O O . TYR A 1 99 ? -9.332 3.158 9.784 1.00 96.94 99 TYR A O 1
ATOM 818 N N . VAL A 1 100 ? -10.995 2.703 8.339 1.00 97.44 100 VAL A N 1
ATOM 819 C CA . VAL A 1 100 ? -10.171 1.900 7.419 1.00 97.44 100 VAL A CA 1
ATOM 820 C C . VAL A 1 100 ? -9.084 2.753 6.776 1.00 97.44 100 VAL A C 1
ATOM 822 O O . VAL A 1 100 ? -7.934 2.318 6.689 1.00 97.44 100 VAL A O 1
ATOM 825 N N . ARG A 1 101 ? -9.414 3.982 6.358 1.00 97.31 101 ARG A N 1
ATOM 826 C CA . ARG A 1 101 ? -8.446 4.934 5.800 1.00 97.31 101 ARG A CA 1
ATOM 827 C C . ARG A 1 101 ? -7.315 5.215 6.786 1.00 97.31 101 ARG A C 1
ATOM 829 O O . ARG A 1 101 ? -6.155 5.129 6.392 1.00 97.31 101 ARG A O 1
ATOM 836 N N . MET A 1 102 ? -7.640 5.560 8.032 1.00 96.19 102 MET A N 1
ATOM 837 C CA . MET A 1 102 ? -6.642 5.870 9.062 1.00 96.19 102 MET A CA 1
ATOM 838 C C . MET A 1 102 ? -5.777 4.647 9.376 1.00 96.19 102 MET A C 1
ATOM 840 O O . MET A 1 102 ? -4.558 4.725 9.267 1.00 96.19 102 MET A O 1
ATOM 844 N N . CYS A 1 103 ? -6.403 3.491 9.615 1.00 97.75 103 CYS A N 1
ATOM 845 C CA . CYS A 1 103 ? -5.699 2.231 9.856 1.00 97.75 103 CYS A CA 1
ATOM 846 C C . CYS A 1 103 ? -4.734 1.880 8.710 1.00 97.75 103 CYS A C 1
ATOM 848 O O . CYS A 1 103 ? -3.570 1.552 8.936 1.00 97.75 103 CYS A O 1
ATOM 850 N N . THR A 1 104 ? -5.181 2.020 7.459 1.00 97.06 104 THR A N 1
ATOM 851 C CA . THR A 1 104 ? -4.351 1.752 6.275 1.00 97.06 104 THR A CA 1
ATOM 852 C C . THR A 1 104 ? -3.156 2.704 6.193 1.00 97.06 104 THR A C 1
ATOM 854 O O . THR A 1 104 ? -2.045 2.269 5.883 1.00 97.06 104 THR A O 1
ATOM 857 N N . LEU A 1 105 ? -3.355 3.994 6.483 1.00 96.25 105 LEU A N 1
ATOM 858 C CA . LEU A 1 105 ? -2.274 4.981 6.497 1.00 96.25 105 LEU A CA 1
ATOM 859 C C . LEU A 1 105 ? -1.243 4.672 7.588 1.00 96.25 105 LEU A C 1
ATOM 861 O O . LEU A 1 105 ? -0.047 4.654 7.293 1.00 96.25 105 LEU A O 1
ATOM 865 N N . ASP A 1 106 ? -1.690 4.361 8.804 1.00 95.69 106 ASP A N 1
ATOM 866 C CA . ASP A 1 106 ? -0.806 4.020 9.922 1.00 95.69 106 ASP A CA 1
ATOM 867 C C . ASP A 1 106 ? -0.014 2.738 9.644 1.00 95.69 106 ASP A C 1
ATOM 869 O O . ASP A 1 106 ? 1.189 2.664 9.914 1.00 95.69 106 ASP A O 1
ATOM 873 N N . ILE A 1 107 ? -0.648 1.750 9.006 1.00 95.94 107 ILE A N 1
ATOM 874 C CA . ILE A 1 107 ? 0.011 0.527 8.549 1.00 95.94 107 ILE A CA 1
ATOM 875 C C . ILE A 1 107 ? 1.111 0.832 7.526 1.00 95.94 107 ILE A C 1
ATOM 877 O O . ILE A 1 107 ? 2.241 0.361 7.685 1.00 95.94 107 ILE A O 1
ATOM 881 N N . ILE A 1 108 ? 0.807 1.613 6.483 1.00 93.81 108 ILE A N 1
ATOM 882 C CA . ILE A 1 108 ? 1.768 1.942 5.420 1.00 93.81 108 ILE A CA 1
ATOM 883 C C . ILE A 1 108 ? 2.953 2.726 5.997 1.00 93.81 108 ILE A C 1
ATOM 885 O O . ILE A 1 108 ? 4.110 2.380 5.739 1.00 93.81 108 ILE A O 1
ATOM 889 N N . CYS A 1 109 ? 2.681 3.748 6.811 1.00 93.25 109 CYS A N 1
ATOM 890 C CA . CYS A 1 109 ? 3.705 4.557 7.466 1.00 93.25 109 CYS A CA 1
ATOM 891 C C . CYS A 1 109 ? 4.563 3.718 8.422 1.00 93.25 109 CYS A C 1
ATOM 893 O O . CYS A 1 109 ? 5.794 3.765 8.354 1.00 93.25 109 CYS A O 1
ATOM 895 N N . GLY A 1 110 ? 3.936 2.896 9.266 1.00 90.88 110 GLY A N 1
ATOM 896 C CA . GLY A 1 110 ? 4.630 2.029 10.216 1.00 90.88 110 G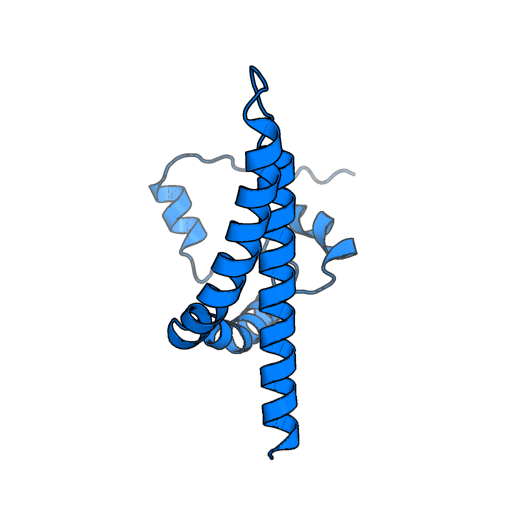LY A CA 1
ATOM 897 C C . GLY A 1 110 ? 5.515 0.985 9.531 1.00 90.88 110 GLY A C 1
ATOM 898 O O . GLY A 1 110 ? 6.667 0.791 9.927 1.00 90.88 110 GLY A O 1
ATOM 899 N N . ALA A 1 111 ? 5.024 0.343 8.468 1.00 89.31 111 ALA A N 1
ATOM 900 C CA . ALA A 1 111 ? 5.807 -0.609 7.680 1.00 89.31 111 ALA A CA 1
ATOM 901 C C . ALA A 1 111 ? 7.012 0.066 6.999 1.00 89.31 111 A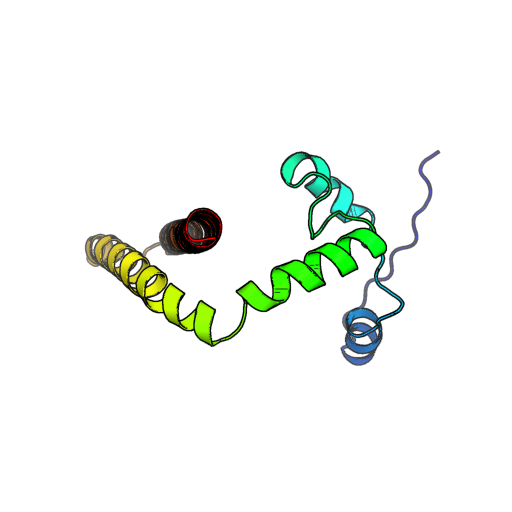LA A C 1
ATOM 903 O O . ALA A 1 111 ? 8.131 -0.455 7.043 1.00 89.31 111 ALA A O 1
ATOM 904 N N . TYR A 1 112 ? 6.816 1.258 6.426 1.00 87.38 112 TYR A N 1
ATOM 905 C CA . TYR A 1 112 ? 7.886 2.031 5.794 1.00 87.38 112 TYR A CA 1
ATOM 906 C C . TYR A 1 112 ? 8.984 2.438 6.788 1.00 87.38 112 TYR A C 1
ATOM 908 O O . TYR A 1 112 ? 10.173 2.245 6.519 1.00 87.38 112 TYR A O 1
ATOM 916 N N . ILE A 1 113 ? 8.597 2.939 7.964 1.00 87.38 113 ILE A N 1
ATOM 917 C CA . ILE A 1 113 ? 9.527 3.314 9.035 1.00 87.38 113 ILE A CA 1
ATOM 918 C C . ILE A 1 113 ? 10.344 2.096 9.492 1.00 87.38 113 ILE A C 1
ATOM 920 O O . ILE A 1 113 ? 11.575 2.175 9.555 1.00 87.38 113 ILE A O 1
ATOM 924 N N . LYS A 1 114 ? 9.697 0.942 9.729 1.00 84.56 114 LYS A N 1
ATOM 925 C CA . LYS A 1 114 ? 10.388 -0.312 10.092 1.00 84.56 114 LYS A CA 1
ATOM 926 C C . LYS A 1 114 ? 11.444 -0.712 9.055 1.00 84.56 114 LYS A C 1
ATOM 928 O O . LYS A 1 114 ? 12.573 -1.049 9.421 1.00 84.56 114 LYS A O 1
ATOM 933 N N . LEU A 1 115 ? 11.118 -0.623 7.763 1.00 84.88 115 LEU A N 1
ATOM 934 C CA . LEU A 1 115 ? 12.063 -0.915 6.679 1.00 84.88 115 LEU A CA 1
ATOM 935 C C . LEU A 1 115 ? 13.276 0.025 6.677 1.00 84.88 115 LEU A C 1
ATOM 937 O O . LEU A 1 115 ? 14.408 -0.440 6.499 1.00 84.88 115 LEU A O 1
ATOM 941 N N . ILE A 1 116 ? 13.066 1.330 6.881 1.00 83.44 116 ILE A N 1
ATOM 942 C CA . ILE A 1 116 ? 14.160 2.311 6.947 1.00 83.44 116 ILE A CA 1
ATOM 943 C C . ILE A 1 116 ? 15.095 1.995 8.110 1.00 83.44 116 ILE A C 1
ATOM 945 O O . ILE A 1 116 ? 16.304 1.885 7.899 1.00 83.44 116 ILE A O 1
ATOM 949 N N . PHE A 1 117 ? 14.556 1.808 9.318 1.00 84.19 117 PHE A N 1
ATOM 950 C CA . PHE A 1 117 ? 15.373 1.526 10.499 1.00 84.19 117 PHE A CA 1
ATOM 951 C C . PHE A 1 117 ? 16.185 0.242 10.337 1.00 84.19 117 PHE A C 1
ATOM 953 O O . PHE A 1 117 ? 17.373 0.230 10.655 1.00 84.19 117 PHE A O 1
ATOM 960 N N . LYS A 1 118 ? 15.605 -0.813 9.752 1.00 80.19 118 LYS A N 1
ATOM 961 C CA . LYS A 1 118 ? 16.330 -2.059 9.464 1.00 80.19 118 LYS A CA 1
ATOM 962 C C . LYS A 1 118 ? 17.487 -1.839 8.489 1.00 80.19 118 LYS A C 1
ATOM 964 O O . LYS A 1 118 ? 18.583 -2.368 8.687 1.00 80.19 118 LYS A O 1
ATOM 969 N N . LYS A 1 119 ? 17.268 -1.032 7.446 1.00 80.56 119 LYS A N 1
ATOM 970 C CA . LYS A 1 119 ? 18.313 -0.675 6.480 1.00 80.56 119 LYS A CA 1
ATOM 971 C C . LYS A 1 119 ? 19.429 0.152 7.128 1.00 80.56 119 LYS A C 1
ATOM 973 O O . LYS A 1 119 ? 20.596 -0.134 6.872 1.00 80.56 119 LYS A O 1
ATOM 978 N N . LEU A 1 120 ? 19.085 1.120 7.981 1.00 76.31 120 LEU A N 1
ATOM 979 C CA . LEU A 1 120 ? 20.053 1.930 8.730 1.00 76.31 120 LEU A CA 1
ATOM 980 C C . LEU A 1 120 ? 20.860 1.077 9.716 1.00 76.31 120 LEU A C 1
ATOM 982 O O . LEU A 1 120 ? 22.086 1.106 9.680 1.00 76.31 120 LEU A O 1
ATOM 986 N N . ALA A 1 121 ? 20.199 0.239 10.519 1.00 78.00 121 ALA A N 1
ATOM 987 C CA . ALA A 1 121 ? 20.855 -0.654 11.474 1.00 78.00 121 ALA A CA 1
ATOM 988 C C . ALA A 1 121 ? 21.837 -1.621 10.790 1.00 78.00 121 ALA A C 1
ATOM 990 O O . ALA A 1 121 ? 22.919 -1.881 11.311 1.00 78.00 121 ALA A O 1
ATOM 991 N N . LYS A 1 122 ? 21.498 -2.119 9.593 1.00 78.56 122 LYS A N 1
ATOM 992 C CA . LYS A 1 122 ? 22.403 -2.952 8.786 1.00 78.56 122 LYS A CA 1
ATOM 993 C C . LYS A 1 122 ? 23.596 -2.167 8.226 1.00 78.56 122 LYS A C 1
ATOM 995 O O . LYS A 1 122 ? 24.655 -2.753 8.042 1.00 78.56 122 LYS A O 1
ATOM 1000 N N . SER A 1 123 ? 23.430 -0.872 7.955 1.00 75.06 123 SER A N 1
ATOM 1001 C CA . SER A 1 123 ? 24.501 -0.002 7.452 1.00 75.06 123 SER A CA 1
ATOM 1002 C C . SER A 1 123 ? 25.488 0.438 8.534 1.00 75.06 123 SER A C 1
ATOM 1004 O O . SER A 1 123 ? 26.618 0.739 8.188 1.00 75.06 123 SER A O 1
ATOM 1006 N N . ILE A 1 124 ? 25.071 0.494 9.805 1.00 77.31 124 ILE A N 1
ATOM 1007 C CA . ILE A 1 124 ? 25.942 0.841 10.946 1.00 77.31 124 ILE A CA 1
ATOM 1008 C C . ILE A 1 124 ? 26.785 -0.366 11.394 1.00 77.31 124 ILE A C 1
ATOM 1010 O O . ILE A 1 124 ? 27.876 -0.203 11.924 1.00 77.31 124 ILE A O 1
ATOM 1014 N N . LYS A 1 125 ? 26.287 -1.591 11.183 1.00 69.50 125 LYS A N 1
ATOM 1015 C CA . LYS A 1 125 ? 26.979 -2.844 11.540 1.00 69.50 125 LYS A CA 1
ATOM 1016 C C . LYS A 1 125 ? 28.009 -3.322 10.500 1.00 69.50 125 LYS A C 1
ATOM 1018 O O . LYS A 1 125 ? 28.502 -4.440 10.630 1.00 69.50 125 LYS A O 1
ATOM 1023 N N . LYS A 1 126 ? 28.279 -2.540 9.454 1.00 53.00 126 LYS A N 1
ATOM 1024 C CA . LYS A 1 126 ? 29.228 -2.851 8.379 1.00 53.00 126 LYS A CA 1
ATOM 1025 C C . LYS A 1 126 ? 30.325 -1.800 8.363 1.00 53.00 126 LYS A C 1
ATOM 1027 O O . LYS A 1 126 ? 31.478 -2.200 8.110 1.00 53.00 126 LYS A O 1
#

Organism: NCBI:txid1265417

Foldseek 3Di:
DPPPDDDDDDDDPVVVCVQVVDPPNDDDDPVCVVCCVPQPCHLSNHDPVVVVVVCVVCVVCVPPVNVVVLVVVLVVLVVVLVVVVVVCVPPPDDDSVVSVVVSVVSSVVVSVVVVVVVVVVVVVVD

Mean predicte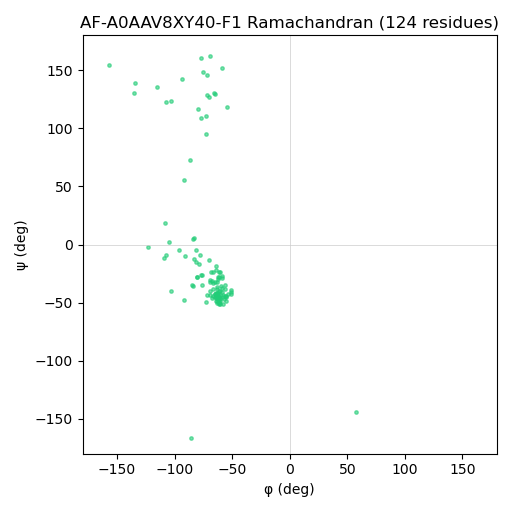d aligned error: 6.34 Å

Solvent-accessible surface area (backbone atoms only — not comparable to full-atom values): 7716 Å² total; per-residue (Å²): 133,84,79,84,76,89,79,86,88,83,84,56,64,70,62,50,48,59,49,74,71,36,91,79,66,58,78,73,63,78,72,45,59,76,46,29,85,80,56,43,80,33,76,85,52,32,55,59,73,55,27,53,54,53,46,68,69,48,53,70,71,71,34,68,81,53,50,59,67,39,48,62,47,48,51,54,37,48,48,54,41,48,62,58,51,64,76,49,69,91,48,97,72,79,83,58,63,66,50,54,52,51,33,51,50,53,34,53,52,50,48,51,51,53,52,50,52,53,55,50,57,57,61,73,76,106

InterPro domains:
  IPR001128 Cytochrome P450 [PF00067] (2-110)
  IPR036396 Cytochrome P450 superfamily [G3DSA:1.10.630.10] (1-125)
  IPR036396 Cytochrome P450 superfamily [SSF48264] (5-111)
  IPR050196 Cytochrome P450 Monooxygenases [PTHR24291] (5-111)

Secondary structure (DSSP, 8-state):
------------HHHHHHHHT-SS--PPPGGGGGGHHHH-S-TTTS-HHHHHHHHHHHGGGGSHHHHHHHHHHHHHHHHHHHHHHGGGTTSS----HHHHHHHHHHHHHHHHHHHHHHHHHHHH--

pLDDT: mean 89.78, std 9.04, range [40.66, 98.06]

Sequence (126 aa):
MLEQKRMIIASNYEFLEFVLSSTKILNKSSEYKYLESWLGNGLLTSTVKRWKKSRKVLTPAFHFSILEEFVSTFETNGKIMIDLLAKEVDKDSVDIYPYVRMCTLDIICGAYIKLIFKKLAKSIKK